Protein AF-A0ABD5DUD2-F1 (afdb_monomer_lite)

pLDDT: mean 97.14, std 3.09, range [81.62, 98.75]

Organism: Acinetobacter baumannii (NCBI:txid470)

Secondary structure (DSSP, 8-state):
--HHHHHHHHHHHHTTT-HHHHHHHTTS-HHHHHHHHHHHHHHHT---

Sequence (48 aa):
MNFQQLKIIREAARQDYNLTEVANMLYTSQSGVSRHIRELEVELGIEI

Structure (mmCIF, N/CA/C/O backbone):
data_AF-A0ABD5DUD2-F1
#
_entry.id   AF-A0ABD5DUD2-F1
#
loop_
_atom_site.group_PDB
_atom_site.id
_atom_site.type_symbol
_atom_site.label_atom_id
_atom_site.label_alt_id
_atom_site.label_comp_id
_atom_site.label_asym_id
_atom_site.label_entity_id
_atom_site.label_seq_id
_atom_site.pdbx_PDB_ins_code
_atom_site.Cartn_x
_atom_site.Cartn_y
_atom_site.Cartn_z
_atom_site.occupancy
_atom_site.B_iso_or_equiv
_atom_site.auth_seq_id
_atom_site.auth_comp_id
_atom_site.auth_asym_id
_atom_site.auth_atom_id
_atom_site.pdbx_PDB_model_num
ATOM 1 N N . MET A 1 1 ? -5.967 7.578 7.455 1.00 91.31 1 MET A N 1
ATOM 2 C CA . MET A 1 1 ? -6.292 7.275 6.048 1.00 91.31 1 MET A CA 1
ATOM 3 C C . MET A 1 1 ? -5.752 8.368 5.131 1.00 91.31 1 MET A C 1
ATOM 5 O O . MET A 1 1 ? -5.943 9.544 5.429 1.00 91.31 1 MET A O 1
ATOM 9 N N . ASN A 1 2 ? -5.109 8.004 4.016 1.00 95.88 2 ASN A N 1
ATOM 10 C CA . ASN A 1 2 ? -4.561 8.909 2.998 1.00 95.88 2 ASN A CA 1
ATOM 11 C C . ASN A 1 2 ? -4.781 8.386 1.555 1.00 95.88 2 ASN A C 1
ATOM 13 O O . ASN A 1 2 ? -5.168 7.238 1.334 1.00 95.88 2 ASN A O 1
ATOM 17 N N . PHE A 1 3 ? -4.516 9.227 0.547 1.00 97.75 3 PHE A N 1
ATOM 18 C CA . PHE A 1 3 ? -4.734 8.870 -0.865 1.00 97.75 3 PHE A CA 1
ATOM 19 C C . PHE A 1 3 ? -3.822 7.754 -1.385 1.00 97.75 3 PHE A C 1
ATOM 21 O O . PHE A 1 3 ? -4.216 7.028 -2.297 1.00 97.75 3 PHE A O 1
ATOM 28 N N . GLN A 1 4 ? -2.621 7.600 -0.825 1.00 97.38 4 GLN A N 1
ATOM 29 C CA . GLN A 1 4 ? -1.695 6.551 -1.240 1.00 97.38 4 GLN A CA 1
ATOM 30 C C . GLN A 1 4 ? -2.223 5.169 -0.839 1.00 97.38 4 GLN A C 1
ATOM 32 O O . GLN A 1 4 ? -2.195 4.253 -1.658 1.00 97.38 4 GLN A O 1
ATOM 37 N N . GLN A 1 5 ? -2.788 5.035 0.363 1.00 97.88 5 GLN A N 1
ATOM 38 C CA . GLN A 1 5 ? -3.460 3.810 0.806 1.00 97.88 5 GLN A CA 1
ATOM 39 C C . GLN A 1 5 ? -4.649 3.468 -0.107 1.00 97.88 5 GLN A C 1
ATOM 41 O O . GLN A 1 5 ? -4.748 2.344 -0.590 1.00 97.88 5 GLN A O 1
ATOM 46 N N . LEU A 1 6 ? -5.507 4.442 -0.438 1.00 97.94 6 LEU A N 1
ATOM 47 C CA . LEU A 1 6 ? -6.638 4.217 -1.354 1.00 97.94 6 LEU A CA 1
ATOM 48 C C . LEU A 1 6 ? -6.181 3.801 -2.760 1.00 97.94 6 LEU A C 1
ATOM 50 O O . LEU A 1 6 ? -6.774 2.912 -3.372 1.00 97.94 6 LEU A O 1
ATOM 54 N N . LYS A 1 7 ? -5.106 4.413 -3.272 1.00 98.19 7 LYS A N 1
ATOM 55 C CA . LYS A 1 7 ? -4.494 4.036 -4.553 1.00 98.19 7 LYS A CA 1
ATOM 56 C C . LYS A 1 7 ? -3.982 2.594 -4.517 1.00 98.19 7 LYS A C 1
ATOM 58 O O . LYS A 1 7 ? -4.207 1.858 -5.473 1.00 98.19 7 LYS A O 1
ATOM 63 N N . ILE A 1 8 ? -3.345 2.194 -3.415 1.00 98.44 8 ILE A N 1
ATOM 64 C CA . ILE A 1 8 ? -2.866 0.827 -3.192 1.00 98.44 8 ILE A CA 1
ATOM 65 C C . ILE A 1 8 ? -4.025 -0.172 -3.184 1.00 98.44 8 ILE A C 1
ATOM 67 O O . ILE A 1 8 ? -3.963 -1.148 -3.922 1.00 98.44 8 ILE A O 1
ATOM 71 N N . ILE A 1 9 ? -5.100 0.083 -2.432 1.00 97.94 9 ILE A N 1
ATOM 72 C CA . ILE A 1 9 ? -6.264 -0.819 -2.373 1.00 97.94 9 ILE A CA 1
ATOM 73 C C . ILE A 1 9 ? -6.943 -0.951 -3.741 1.00 97.94 9 ILE A C 1
ATOM 75 O O . ILE A 1 9 ? -7.290 -2.055 -4.161 1.00 97.94 9 ILE A O 1
ATOM 79 N N . ARG A 1 10 ? -7.083 0.159 -4.476 1.00 98.38 10 ARG A N 1
ATOM 80 C CA . ARG A 1 10 ? -7.632 0.139 -5.837 1.00 98.38 10 ARG A CA 1
ATOM 81 C C . ARG A 1 10 ? -6.792 -0.723 -6.777 1.00 98.38 10 ARG A C 1
ATOM 83 O O . ARG A 1 10 ? -7.357 -1.497 -7.544 1.00 98.38 10 ARG A O 1
ATOM 90 N N . GLU A 1 11 ? -5.468 -0.576 -6.759 1.00 98.62 11 GLU A N 1
ATOM 91 C CA . GLU A 1 11 ? -4.606 -1.409 -7.603 1.00 98.62 11 GLU A CA 1
ATOM 92 C C . GLU A 1 11 ? -4.561 -2.861 -7.128 1.00 98.62 11 GLU A C 1
ATOM 94 O O . GLU A 1 11 ? -4.551 -3.750 -7.970 1.00 98.62 11 GLU A O 1
ATOM 99 N N . ALA A 1 12 ? -4.628 -3.128 -5.822 1.00 98.38 12 ALA A N 1
ATOM 100 C CA . ALA A 1 12 ? -4.738 -4.489 -5.302 1.00 98.38 12 ALA A CA 1
ATOM 101 C C . ALA A 1 12 ? -5.971 -5.204 -5.864 1.00 98.38 12 ALA A C 1
ATOM 103 O O . ALA A 1 12 ? -5.840 -6.306 -6.383 1.00 98.38 12 ALA A O 1
ATOM 104 N N . ALA A 1 13 ? -7.133 -4.546 -5.881 1.00 98.44 13 ALA A N 1
ATOM 105 C CA . ALA A 1 13 ? -8.334 -5.101 -6.504 1.00 98.44 13 ALA A CA 1
ATOM 106 C C . ALA A 1 13 ? -8.201 -5.300 -8.031 1.00 98.44 13 ALA A C 1
ATOM 108 O O . ALA A 1 13 ? -8.834 -6.191 -8.584 1.00 98.44 13 ALA A O 1
ATOM 109 N N . ARG A 1 14 ? -7.389 -4.490 -8.728 1.00 98.56 14 ARG A N 1
ATOM 110 C CA . ARG A 1 14 ? -7.142 -4.612 -10.183 1.00 98.56 14 ARG A CA 1
ATOM 111 C C . ARG A 1 14 ? -6.137 -5.706 -10.549 1.00 98.56 14 ARG A C 1
ATOM 113 O O . ARG A 1 14 ? -6.144 -6.145 -11.692 1.00 98.56 14 ARG A O 1
ATOM 120 N N . GLN A 1 15 ? -5.260 -6.082 -9.620 1.00 98.50 15 GLN A N 1
ATOM 121 C CA . GLN A 1 15 ? -4.201 -7.082 -9.802 1.00 98.50 15 GLN A CA 1
ATOM 122 C C . GLN A 1 15 ? -4.529 -8.407 -9.094 1.00 98.50 15 GLN A C 1
ATOM 124 O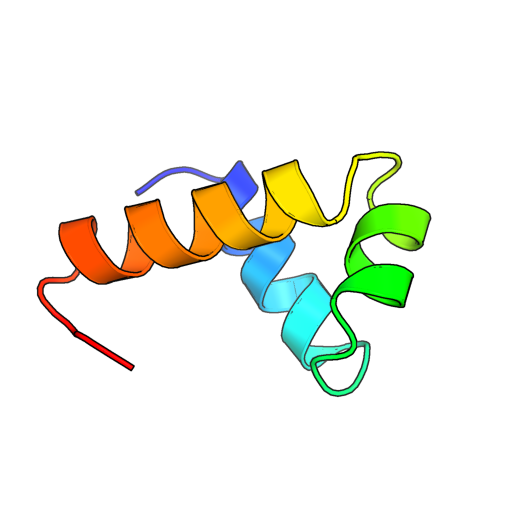 O . GLN A 1 15 ? -3.615 -9.124 -8.691 1.00 98.50 15 GLN A O 1
ATOM 129 N N . ASP A 1 16 ? -5.814 -8.700 -8.858 1.00 98.25 16 ASP A N 1
ATOM 130 C CA . ASP A 1 16 ? -6.276 -9.902 -8.145 1.00 98.25 16 ASP A CA 1
ATOM 131 C C . ASP A 1 16 ? -5.547 -10.132 -6.804 1.00 98.25 16 ASP A C 1
ATOM 133 O O . ASP A 1 16 ? -5.210 -11.251 -6.423 1.00 98.25 16 ASP A O 1
ATOM 137 N N . TYR A 1 17 ? -5.271 -9.039 -6.086 1.00 97.62 17 TYR A N 1
ATOM 138 C CA . TYR A 1 17 ? -4.552 -8.990 -4.808 1.00 97.62 17 TYR A CA 1
ATOM 139 C C . TYR A 1 17 ? -3.094 -9.482 -4.850 1.00 97.62 17 TYR A C 1
ATOM 141 O O . TYR A 1 17 ? -2.472 -9.684 -3.804 1.00 97.62 17 TYR A O 1
ATOM 149 N N . ASN A 1 18 ? -2.489 -9.598 -6.035 1.00 98.19 18 ASN A N 1
ATOM 150 C CA . ASN A 1 18 ? -1.065 -9.882 -6.172 1.00 98.19 18 ASN A CA 1
ATOM 151 C C . ASN A 1 18 ? -0.224 -8.644 -5.815 1.00 98.19 18 ASN A C 1
ATOM 153 O O . ASN A 1 18 ? 0.029 -7.768 -6.643 1.00 98.19 18 ASN A O 1
ATOM 157 N N . LEU A 1 19 ? 0.245 -8.574 -4.566 1.00 98.06 19 LEU A N 1
ATOM 158 C CA . LEU A 1 19 ? 0.984 -7.412 -4.056 1.00 98.06 19 LEU A CA 1
ATOM 159 C C . LEU A 1 19 ? 2.328 -7.167 -4.759 1.00 98.06 19 LEU A C 1
ATOM 161 O O . LEU A 1 19 ? 2.814 -6.035 -4.744 1.00 98.06 19 LEU A O 1
ATOM 165 N N . THR A 1 20 ? 2.924 -8.190 -5.374 1.00 98.56 20 THR A N 1
ATOM 166 C CA . THR A 1 20 ? 4.130 -8.022 -6.196 1.00 98.56 20 THR A CA 1
ATOM 167 C C . THR A 1 20 ? 3.803 -7.225 -7.456 1.00 98.56 20 THR A C 1
ATOM 169 O O . THR A 1 20 ? 4.490 -6.250 -7.755 1.00 98.56 20 THR A O 1
ATOM 172 N N . GLU A 1 21 ? 2.705 -7.555 -8.141 1.00 98.75 21 GLU A N 1
ATOM 173 C CA . GLU A 1 21 ? 2.259 -6.802 -9.320 1.00 98.75 21 GLU A CA 1
ATOM 174 C C . GLU A 1 21 ? 1.767 -5.399 -8.964 1.00 98.75 21 GLU A C 1
ATOM 176 O O . GLU A 1 21 ? 2.061 -4.441 -9.676 1.00 98.75 21 GLU A O 1
ATOM 181 N N . VAL A 1 22 ? 1.107 -5.227 -7.815 1.00 98.75 22 VAL A N 1
ATOM 182 C CA . VAL A 1 22 ? 0.746 -3.892 -7.304 1.00 98.75 22 VAL A CA 1
ATOM 183 C C . VAL A 1 22 ? 1.989 -3.027 -7.104 1.00 98.75 22 VAL A C 1
ATOM 185 O O . VAL A 1 22 ? 2.002 -1.862 -7.500 1.00 98.75 22 VAL A O 1
ATOM 188 N N . ALA A 1 23 ? 3.039 -3.585 -6.503 1.00 98.69 23 ALA A N 1
ATOM 189 C CA . ALA A 1 23 ? 4.291 -2.877 -6.271 1.00 98.69 23 ALA A CA 1
ATOM 190 C C . ALA A 1 23 ? 4.971 -2.471 -7.585 1.00 98.69 23 ALA A C 1
ATOM 192 O O . ALA A 1 23 ? 5.359 -1.309 -7.735 1.00 98.6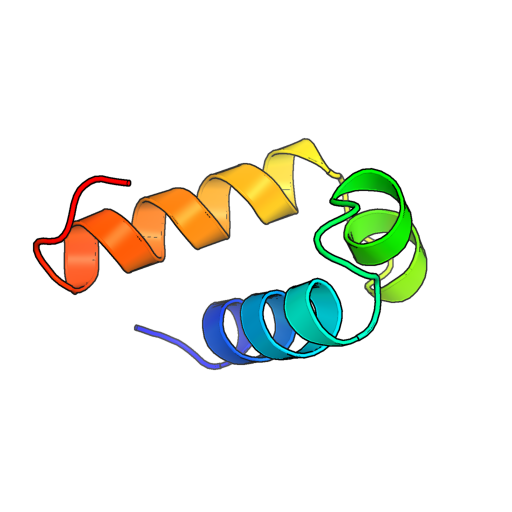9 23 ALA A O 1
ATOM 193 N N . ASN A 1 24 ? 5.024 -3.392 -8.553 1.00 98.56 24 ASN A N 1
ATOM 194 C CA . ASN A 1 24 ? 5.537 -3.128 -9.896 1.00 98.56 24 ASN A CA 1
ATOM 195 C C . ASN A 1 24 ? 4.740 -2.013 -10.593 1.00 98.56 24 ASN A C 1
ATOM 197 O O . ASN A 1 24 ? 5.327 -1.050 -11.084 1.00 98.56 24 ASN A O 1
ATOM 201 N N . MET A 1 25 ? 3.405 -2.089 -10.570 1.00 98.44 25 MET A N 1
ATOM 202 C CA . MET A 1 25 ? 2.509 -1.104 -11.191 1.00 98.44 25 MET A CA 1
ATOM 203 C C . MET A 1 25 ? 2.565 0.277 -10.533 1.00 98.44 25 MET A C 1
ATOM 205 O O . MET A 1 25 ? 2.360 1.296 -11.194 1.00 98.44 25 MET A O 1
ATOM 209 N N . LEU A 1 26 ? 2.820 0.330 -9.225 1.00 98.19 26 LEU A N 1
ATOM 210 C CA . LEU A 1 26 ? 2.922 1.572 -8.461 1.00 98.19 26 LEU A CA 1
ATOM 211 C C . LEU A 1 26 ? 4.356 2.098 -8.337 1.00 98.19 26 LEU A C 1
ATOM 213 O O . LEU A 1 26 ? 4.553 3.108 -7.659 1.00 98.19 26 LEU A O 1
ATOM 217 N N . TYR A 1 27 ? 5.327 1.456 -8.997 1.00 97.75 27 TYR A N 1
ATOM 218 C CA . TYR A 1 27 ? 6.749 1.805 -8.949 1.00 97.75 27 TYR A CA 1
ATOM 219 C C . TYR A 1 27 ? 7.268 1.948 -7.509 1.00 97.75 27 TYR A C 1
ATOM 221 O O . TYR A 1 27 ? 7.930 2.922 -7.148 1.00 97.75 27 TYR A O 1
ATOM 229 N N . THR A 1 28 ? 6.920 0.983 -6.659 1.00 97.88 28 THR A N 1
ATOM 230 C CA . THR A 1 28 ? 7.283 0.952 -5.238 1.00 97.88 28 THR A CA 1
ATOM 231 C C . THR A 1 28 ? 7.684 -0.463 -4.812 1.00 97.88 28 THR A C 1
ATOM 233 O O . THR A 1 28 ? 7.665 -1.387 -5.620 1.00 97.88 28 THR A O 1
ATOM 236 N N . SER A 1 29 ? 8.076 -0.662 -3.551 1.00 98.50 29 SER A N 1
ATOM 237 C CA . SER A 1 29 ? 8.381 -2.000 -3.036 1.00 98.50 29 SER A CA 1
ATOM 238 C C . SER A 1 29 ? 7.121 -2.707 -2.540 1.00 98.50 29 SER A C 1
ATOM 240 O O . SER A 1 29 ? 6.233 -2.090 -1.948 1.00 98.50 29 SER A O 1
ATOM 242 N N . GLN A 1 30 ? 7.072 -4.032 -2.689 1.00 98.38 30 GLN A N 1
ATOM 243 C CA . GLN A 1 30 ? 5.983 -4.844 -2.137 1.00 98.38 30 GLN A CA 1
ATOM 244 C C . GLN A 1 30 ? 5.890 -4.702 -0.609 1.00 98.38 30 GLN A C 1
ATOM 246 O O . GLN A 1 30 ? 4.793 -4.599 -0.063 1.00 98.38 30 GLN A O 1
ATOM 251 N N . SER A 1 31 ? 7.028 -4.570 0.080 1.00 98.25 31 SER A N 1
ATOM 252 C CA . SER A 1 31 ? 7.067 -4.279 1.517 1.00 98.25 31 SER A CA 1
ATOM 253 C C . SER A 1 31 ? 6.443 -2.923 1.877 1.00 98.25 31 SER A C 1
ATOM 255 O O . SER A 1 31 ? 5.811 -2.802 2.925 1.00 98.25 31 SER A O 1
ATOM 257 N N . GLY A 1 32 ? 6.579 -1.910 1.016 1.00 98.00 32 GLY A N 1
ATOM 258 C CA . GLY A 1 32 ? 5.928 -0.610 1.179 1.00 98.00 32 GLY A CA 1
ATOM 259 C C . GLY A 1 32 ? 4.417 -0.700 0.971 1.00 98.00 32 GLY A C 1
ATOM 260 O O . GLY A 1 32 ? 3.656 -0.153 1.765 1.00 98.00 32 GLY A O 1
ATOM 261 N N . VAL A 1 33 ? 3.981 -1.461 -0.039 1.00 98.38 33 VAL A N 1
ATOM 262 C CA . VAL A 1 33 ? 2.561 -1.771 -0.275 1.00 98.38 33 VAL A CA 1
ATOM 263 C C . VAL A 1 33 ? 1.946 -2.449 0.950 1.00 98.38 33 VAL A C 1
ATOM 265 O O . VAL A 1 33 ? 0.948 -1.967 1.479 1.00 98.38 33 VAL A O 1
ATOM 268 N N . SER A 1 34 ? 2.568 -3.524 1.441 1.00 97.88 34 SER A N 1
ATOM 269 C CA . SER A 1 34 ? 2.080 -4.280 2.599 1.00 97.88 34 SER A CA 1
ATOM 270 C C . SER A 1 34 ? 2.013 -3.423 3.867 1.00 97.88 34 SER A C 1
ATOM 272 O O . SER A 1 34 ? 1.020 -3.484 4.591 1.00 97.88 34 SER A O 1
ATOM 274 N N . ARG A 1 35 ? 3.011 -2.557 4.102 1.00 97.81 35 ARG A N 1
ATOM 275 C CA . ARG A 1 35 ? 2.992 -1.620 5.232 1.00 97.81 35 ARG A CA 1
ATOM 276 C C . ARG A 1 35 ? 1.794 -0.677 5.168 1.00 97.81 35 ARG A C 1
ATOM 278 O O . ARG A 1 35 ? 1.090 -0.541 6.159 1.00 97.81 35 ARG A O 1
ATOM 285 N N . HIS A 1 36 ? 1.545 -0.057 4.018 1.00 97.81 36 HIS A N 1
ATOM 286 C CA . HIS A 1 36 ? 0.431 0.879 3.873 1.00 97.81 36 HIS A CA 1
ATOM 287 C C . HIS A 1 36 ? -0.940 0.211 4.016 1.00 97.81 36 HIS A C 1
ATOM 289 O O . HIS A 1 36 ? -1.853 0.837 4.552 1.00 97.81 36 HIS A O 1
ATOM 295 N N . ILE A 1 37 ? -1.087 -1.041 3.568 1.00 97.25 37 ILE A N 1
ATOM 296 C CA . ILE A 1 37 ? -2.311 -1.823 3.795 1.00 97.25 37 ILE A CA 1
ATOM 297 C C . ILE A 1 37 ? -2.511 -2.046 5.296 1.00 97.25 37 ILE A C 1
ATOM 299 O O . ILE A 1 37 ? -3.573 -1.718 5.816 1.00 97.25 37 ILE A O 1
ATOM 303 N N . ARG A 1 38 ? -1.470 -2.488 6.014 1.00 97.00 38 ARG A N 1
ATOM 304 C CA . ARG A 1 38 ? -1.565 -2.711 7.463 1.00 97.00 38 ARG A CA 1
ATOM 305 C C . ARG A 1 38 ? -1.811 -1.425 8.256 1.00 97.00 38 ARG A C 1
ATOM 307 O O . ARG A 1 38 ? -2.570 -1.426 9.217 1.00 97.00 38 ARG A O 1
ATOM 314 N N . GLU A 1 39 ? -1.200 -0.312 7.857 1.00 97.62 39 GLU A N 1
ATOM 315 C CA . GLU A 1 39 ? -1.496 1.004 8.440 1.00 97.62 39 GLU A CA 1
ATOM 316 C C . GLU A 1 39 ? -2.974 1.370 8.255 1.00 97.62 39 GLU A C 1
ATOM 318 O O . GLU A 1 39 ? -3.599 1.857 9.192 1.00 97.62 39 GLU A O 1
ATOM 323 N N . LEU A 1 40 ? -3.546 1.104 7.075 1.00 97.12 40 LEU A N 1
ATOM 324 C CA . LEU A 1 40 ? -4.957 1.377 6.803 1.00 97.12 40 LEU A CA 1
ATOM 325 C C . LEU A 1 40 ? -5.887 0.495 7.651 1.00 97.12 40 LEU A C 1
ATOM 327 O O . LEU A 1 40 ? -6.863 0.998 8.196 1.00 97.12 40 LEU A O 1
ATOM 331 N N . GLU A 1 41 ? -5.586 -0.796 7.779 1.00 97.06 41 GLU A N 1
ATOM 332 C CA . GLU A 1 41 ? -6.314 -1.739 8.643 1.00 97.06 41 GLU A CA 1
ATOM 333 C C . GLU A 1 41 ? -6.374 -1.247 10.095 1.00 97.06 41 GLU A C 1
ATOM 335 O O . GLU A 1 41 ? -7.457 -1.118 10.672 1.00 97.06 41 GLU A O 1
ATOM 340 N N . VAL A 1 42 ? -5.220 -0.856 10.649 1.00 97.19 42 VAL A N 1
ATOM 341 C CA . VAL A 1 42 ? -5.118 -0.286 12.001 1.00 97.19 42 VAL A CA 1
ATOM 342 C C . VAL A 1 42 ? -5.925 1.008 12.129 1.00 97.19 42 VAL A C 1
ATOM 344 O O . VAL A 1 42 ? -6.646 1.183 13.109 1.00 97.19 42 VAL A O 1
ATOM 347 N N . GLU A 1 43 ? -5.843 1.910 11.148 1.00 96.94 43 GLU A N 1
ATOM 348 C CA . GLU A 1 43 ? -6.611 3.164 11.143 1.00 96.94 43 GLU A CA 1
ATOM 349 C C . GLU A 1 43 ? -8.130 2.941 11.080 1.00 96.94 43 GLU A C 1
ATOM 351 O O . GLU A 1 43 ? -8.885 3.733 11.644 1.00 96.94 43 GLU A O 1
ATOM 356 N N . LEU A 1 44 ? -8.580 1.887 10.394 1.00 96.69 44 LEU A N 1
ATOM 357 C CA . LEU A 1 44 ? -9.993 1.510 10.293 1.00 96.69 44 LEU A CA 1
ATOM 358 C C . LEU A 1 44 ? -10.476 0.662 11.480 1.00 96.69 44 LEU A C 1
ATOM 360 O O . LEU A 1 44 ? -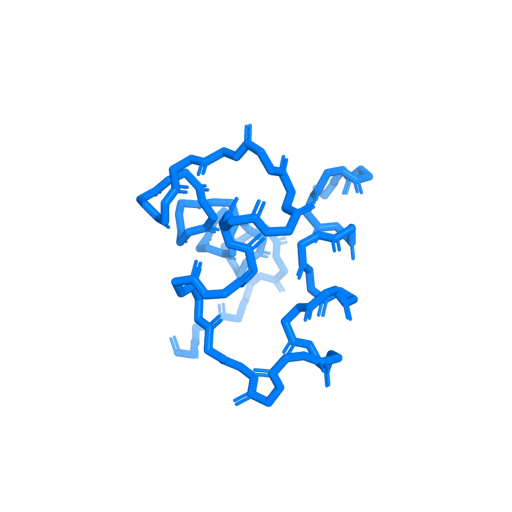11.681 0.458 11.620 1.00 96.69 44 LEU A O 1
ATOM 364 N N . GLY A 1 45 ? -9.568 0.184 12.336 1.00 97.25 45 GLY A N 1
ATOM 365 C CA . GLY A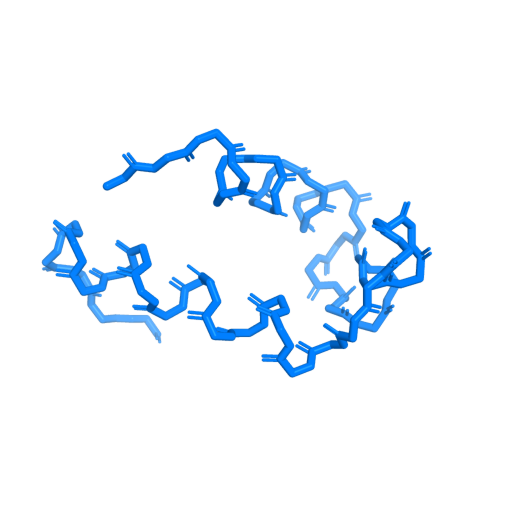 1 45 ? -9.896 -0.698 13.456 1.00 97.25 45 GLY A CA 1
ATOM 366 C C . GLY A 1 45 ? -10.328 -2.100 13.017 1.00 97.25 45 GLY A C 1
ATOM 367 O O . GLY A 1 45 ? -11.159 -2.717 13.682 1.00 97.25 45 GLY A O 1
ATOM 368 N 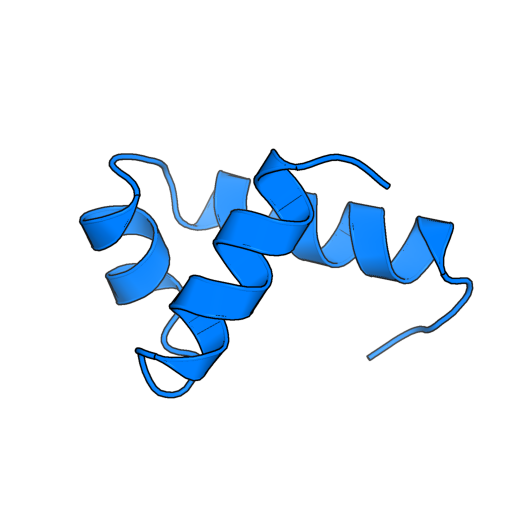N . ILE A 1 46 ? -9.800 -2.587 11.891 1.00 95.19 46 ILE A N 1
ATOM 369 C CA . ILE A 1 46 ? -10.089 -3.913 11.332 1.00 95.19 46 ILE A CA 1
ATOM 370 C C . ILE A 1 46 ? -8.769 -4.692 11.275 1.00 95.19 46 ILE A C 1
ATOM 372 O O . ILE A 1 46 ? -7.773 -4.147 10.817 1.00 95.19 46 ILE A O 1
ATOM 376 N N . GLU A 1 47 ? -8.744 -5.953 11.711 1.00 85.50 47 GLU A N 1
ATOM 377 C CA . GLU A 1 47 ? -7.624 -6.868 11.438 1.00 85.50 47 GLU A CA 1
ATOM 378 C C . GLU A 1 47 ? -8.076 -7.944 10.447 1.00 85.50 47 GLU A C 1
ATOM 380 O O . GLU A 1 47 ? -9.074 -8.628 10.690 1.00 85.50 47 GLU A O 1
ATOM 385 N N . ILE A 1 48 ? -7.350 -8.056 9.330 1.00 81.62 48 ILE A N 1
ATOM 386 C CA . ILE A 1 48 ? -7.542 -9.044 8.258 1.00 81.62 48 ILE A CA 1
ATOM 387 C C . ILE A 1 48 ? -6.226 -9.799 8.049 1.00 81.62 48 ILE A C 1
ATOM 389 O O . ILE A 1 48 ? -5.151 -9.190 8.262 1.00 81.62 48 ILE A O 1
#

InterPro do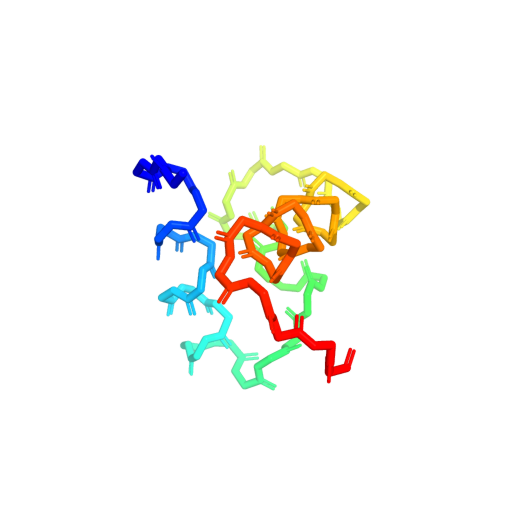mains:
  IPR000847 LysR, HTH, N-terminal domain [PF00126] (3-47)
  IPR000847 LysR, HTH, N-terminal domain [PR00039] (19-30)
  IPR000847 LysR, HTH, N-terminal domain [PR00039] (30-40)
  IPR000847 LysR, HTH, N-terminal domain [PR00039] (40-48)
  IPR000847 LysR, HTH, N-terminal domain [PS50931] (1-48)
  IPR036388 Winged helix-like DNA-binding domain superfamily [G3DSA:1.10.10.10] (1-48)
  IPR036390 Winged helix DNA-binding domain superfamily [SSF46785] (1-47)

Radius of gyration: 9.94 Å; chains: 1; bounding box: 18×19×25 Å

Foldseek 3Di:
DDPVLVLLVVVCVVVVNPLCVSCVVVVHDSVVSVVSPVVVCVVVVHDD